Protein AF-A0A2S9GQK1-F1 (afdb_monomer_lite)

Sequence (71 aa):
SQVGATITHRVMAKLFEDRGVALDRTYQLNVGGNMDFLNMLERTRLESKKVSKTQAVTSNLSGSLAGKIED

Radius of gyration: 13.48 Å; chains: 1; bounding box: 33×22×36 Å

Foldseek 3Di:
DVDDQLVVLQVVLLVCVVVVHDDPDDDDDDDDDDPCCVVVVPPVVVLVVQQVSLCSRQCNDDDPSHPDRHD

Structure (mmCIF, N/CA/C/O backbone):
data_AF-A0A2S9GQK1-F1
#
_entry.id   AF-A0A2S9GQK1-F1
#
loop_
_atom_site.group_PDB
_atom_site.id
_atom_site.type_symbol
_atom_site.label_atom_id
_atom_site.label_alt_id
_atom_site.label_comp_id
_atom_site.label_asym_id
_atom_site.label_entity_id
_atom_site.label_seq_id
_atom_site.pdbx_PDB_ins_code
_atom_site.Cartn_x
_atom_site.Cartn_y
_atom_site.Cartn_z
_atom_site.occupancy
_atom_site.B_iso_or_equiv
_atom_site.auth_seq_id
_atom_site.auth_comp_id
_atom_site.auth_asym_id
_atom_site.auth_atom_id
_atom_site.pdbx_PDB_model_num
ATOM 1 N N . SER A 1 1 ? 2.621 11.952 -10.574 1.00 47.88 1 SER A N 1
ATOM 2 C CA . SER A 1 1 ? 1.213 11.765 -10.965 1.00 47.88 1 SER A CA 1
ATOM 3 C C . SER A 1 1 ? 0.337 12.283 -9.844 1.00 47.88 1 SER A C 1
ATOM 5 O O . SER A 1 1 ? 0.555 11.846 -8.722 1.00 47.88 1 SER A O 1
ATOM 7 N N . GLN A 1 2 ? -0.582 13.220 -10.095 1.00 56.25 2 GLN A N 1
ATOM 8 C CA . GLN A 1 2 ? -1.510 13.702 -9.054 1.00 56.25 2 GLN A CA 1
ATOM 9 C C . GLN A 1 2 ? -2.618 12.683 -8.730 1.00 56.25 2 GLN A C 1
ATOM 11 O O . GLN A 1 2 ? -3.185 12.715 -7.645 1.00 56.25 2 GLN A O 1
ATOM 16 N N . VAL A 1 3 ? -2.865 11.730 -9.635 1.00 70.94 3 VAL A N 1
ATOM 17 C CA . VAL A 1 3 ? -3.789 10.603 -9.452 1.00 70.94 3 VAL A CA 1
ATOM 18 C C . VAL A 1 3 ? -3.043 9.315 -9.794 1.00 70.94 3 VAL A C 1
ATOM 20 O O . VAL A 1 3 ? -2.336 9.252 -10.798 1.00 70.94 3 VAL A O 1
ATOM 23 N N . GLY A 1 4 ? -3.124 8.288 -8.954 1.00 84.88 4 GLY A N 1
ATOM 24 C CA . GLY A 1 4 ? -2.401 7.038 -9.179 1.00 84.88 4 GLY A CA 1
ATOM 25 C C . GLY A 1 4 ? -2.706 5.987 -8.122 1.00 84.88 4 GLY A C 1
ATOM 26 O O . GLY A 1 4 ? -3.258 6.306 -7.071 1.00 84.88 4 GLY A O 1
ATOM 27 N N . ALA A 1 5 ? -2.311 4.742 -8.392 1.00 89.31 5 ALA A N 1
ATOM 28 C CA . ALA A 1 5 ? -2.659 3.594 -7.556 1.00 89.31 5 ALA A CA 1
ATOM 29 C C . ALA A 1 5 ? -2.354 3.816 -6.062 1.00 89.31 5 ALA A C 1
ATOM 31 O O . ALA A 1 5 ? -3.201 3.517 -5.229 1.00 89.31 5 ALA A O 1
ATOM 32 N N . THR A 1 6 ? -1.216 4.438 -5.724 1.00 90.12 6 THR A N 1
ATOM 33 C CA . THR A 1 6 ? -0.807 4.654 -4.324 1.00 90.12 6 THR A CA 1
ATOM 34 C C . THR A 1 6 ? -1.738 5.589 -3.555 1.00 90.12 6 THR A C 1
ATOM 36 O O . THR A 1 6 ? -2.112 5.274 -2.428 1.00 90.12 6 THR A O 1
ATOM 39 N N . ILE A 1 7 ? -2.131 6.733 -4.130 1.00 90.44 7 ILE A N 1
ATOM 40 C CA . ILE A 1 7 ? -3.014 7.671 -3.419 1.00 90.44 7 ILE A CA 1
ATOM 41 C C . ILE A 1 7 ? -4.421 7.086 -3.277 1.00 90.44 7 ILE A C 1
ATOM 43 O O . ILE A 1 7 ? -5.012 7.175 -2.204 1.00 90.44 7 ILE A O 1
ATOM 47 N N . THR A 1 8 ? -4.917 6.411 -4.317 1.00 92.75 8 THR A N 1
ATOM 48 C CA . THR A 1 8 ? -6.212 5.723 -4.281 1.00 92.75 8 THR A CA 1
ATOM 49 C C . THR A 1 8 ? -6.217 4.626 -3.223 1.00 92.75 8 THR A C 1
ATOM 51 O O . THR A 1 8 ? -7.121 4.578 -2.396 1.00 92.75 8 THR A O 1
ATOM 54 N N . HIS A 1 9 ? -5.183 3.788 -3.195 1.00 93.44 9 HIS A N 1
ATOM 55 C CA . HIS A 1 9 ? -5.048 2.719 -2.215 1.00 93.44 9 HIS A CA 1
ATOM 56 C C . HIS A 1 9 ? -5.034 3.281 -0.789 1.00 93.44 9 HIS A C 1
ATOM 58 O O . HIS A 1 9 ? -5.818 2.850 0.049 1.00 93.44 9 HIS A O 1
ATOM 64 N N . ARG A 1 10 ? -4.221 4.307 -0.528 1.00 93.69 10 ARG A N 1
ATOM 65 C CA . ARG A 1 10 ? -4.111 4.934 0.793 1.00 93.69 10 ARG A CA 1
ATOM 66 C C . ARG A 1 10 ? -5.449 5.480 1.310 1.00 93.69 10 ARG A C 1
ATOM 68 O O . ARG A 1 10 ? -5.770 5.301 2.484 1.00 93.69 10 ARG A O 1
ATOM 75 N N . VAL A 1 11 ? -6.224 6.136 0.443 1.00 94.62 11 VAL A N 1
ATOM 76 C CA . VAL A 1 11 ? -7.552 6.672 0.789 1.00 94.62 11 VAL A CA 1
ATOM 77 C C . VAL A 1 11 ? -8.546 5.541 1.061 1.00 94.62 11 VAL A C 1
ATOM 79 O O . VAL A 1 11 ? -9.257 5.589 2.060 1.00 94.62 11 VAL A O 1
ATOM 82 N N . MET A 1 12 ? -8.565 4.503 0.221 1.00 95.12 12 MET A N 1
ATOM 83 C CA . MET A 1 12 ? -9.464 3.357 0.392 1.00 95.12 12 MET A CA 1
ATOM 84 C C . MET A 1 12 ? -9.146 2.551 1.656 1.00 95.12 12 MET A C 1
ATOM 86 O O . MET A 1 12 ? -10.059 2.196 2.396 1.00 95.12 12 MET A O 1
ATOM 90 N N . ALA A 1 13 ? -7.863 2.301 1.934 1.00 94.19 13 ALA A N 1
ATOM 91 C CA . ALA A 1 13 ? -7.435 1.549 3.109 1.00 94.19 13 ALA A CA 1
ATOM 92 C C . ALA A 1 13 ? -7.851 2.252 4.407 1.00 94.19 13 ALA A C 1
ATOM 94 O O . ALA A 1 13 ? -8.418 1.627 5.303 1.00 94.19 13 ALA A O 1
ATOM 95 N N . LYS A 1 14 ? -7.655 3.575 4.466 1.00 94.50 14 LYS A N 1
ATOM 96 C CA . LYS A 1 14 ? -8.072 4.370 5.621 1.00 94.50 14 LYS A CA 1
ATOM 97 C C . LYS A 1 14 ? -9.590 4.416 5.779 1.00 94.50 14 LYS A C 1
ATOM 99 O O . LYS A 1 14 ? -10.094 4.238 6.879 1.00 94.50 14 LYS A O 1
ATOM 104 N N . LEU A 1 15 ? -10.323 4.583 4.677 1.00 96.19 15 LEU A N 1
ATOM 105 C CA . LEU A 1 15 ? -11.785 4.567 4.697 1.00 96.19 15 LEU A CA 1
ATOM 106 C C . LEU A 1 15 ? -12.341 3.250 5.257 1.00 96.19 15 LEU A C 1
ATOM 108 O O . LEU A 1 15 ? -13.306 3.276 6.013 1.00 96.19 15 LEU A O 1
ATOM 112 N N . PHE A 1 16 ? -11.758 2.107 4.891 1.00 95.44 16 PHE A N 1
ATOM 113 C CA . PHE A 1 16 ? -12.179 0.813 5.427 1.00 95.44 16 PHE A CA 1
ATOM 114 C C . PHE A 1 16 ? -11.939 0.713 6.936 1.00 95.44 16 PHE A C 1
ATOM 116 O O . PHE A 1 16 ? -12.866 0.359 7.666 1.00 95.44 16 PHE A O 1
ATOM 123 N N . GLU A 1 17 ? -10.759 1.110 7.410 1.00 93.19 17 GLU A N 1
ATOM 124 C CA . GLU A 1 17 ? -10.449 1.145 8.844 1.00 93.19 17 GLU A CA 1
ATOM 125 C C . GLU A 1 17 ? -11.411 2.063 9.618 1.00 93.19 17 GLU A C 1
ATOM 127 O O . GLU A 1 17 ? -11.988 1.650 10.622 1.00 93.19 17 GLU A O 1
ATOM 132 N N . ASP A 1 18 ? -11.672 3.270 9.107 1.00 95.00 18 ASP A N 1
ATOM 133 C CA . ASP A 1 18 ? -12.587 4.240 9.727 1.00 95.00 18 ASP A CA 1
ATOM 134 C C . ASP A 1 18 ? -14.046 3.743 9.763 1.00 95.00 18 ASP A C 1
ATOM 136 O O . ASP A 1 18 ? -14.860 4.225 10.550 1.00 95.00 18 ASP A O 1
ATOM 140 N N . ARG A 1 19 ? -14.395 2.760 8.923 1.00 96.75 19 ARG A N 1
ATOM 141 C CA . ARG A 1 19 ? -15.699 2.078 8.916 1.00 96.75 19 ARG A CA 1
ATOM 142 C C . ARG A 1 19 ? -15.717 0.790 9.745 1.00 96.75 19 ARG A C 1
ATOM 144 O O . ARG A 1 19 ? -16.717 0.077 9.708 1.00 96.75 19 ARG A O 1
ATOM 151 N N . GLY A 1 20 ? -14.650 0.499 10.490 1.00 93.38 20 GLY A N 1
ATOM 152 C CA . GLY A 1 20 ? -14.529 -0.693 11.332 1.00 93.38 20 GLY A CA 1
ATOM 153 C C . GLY A 1 20 ? -14.219 -1.977 10.559 1.00 93.38 20 GLY A C 1
ATOM 154 O O . GLY A 1 20 ? -14.381 -3.067 11.103 1.00 93.38 20 GLY A O 1
ATOM 155 N N . VAL A 1 21 ? -13.792 -1.876 9.296 1.00 95.69 21 VAL A N 1
ATOM 156 C CA . VAL A 1 21 ? -13.391 -3.033 8.487 1.00 95.69 21 VAL A CA 1
ATOM 157 C C . VAL A 1 21 ? -11.924 -3.352 8.761 1.00 95.69 21 VAL A C 1
ATOM 159 O O . VAL A 1 21 ? -11.047 -2.509 8.569 1.00 95.69 21 VAL A O 1
ATOM 162 N N . ALA A 1 22 ? -11.652 -4.590 9.174 1.00 92.19 22 ALA A N 1
ATOM 163 C CA . ALA A 1 22 ? -10.293 -5.096 9.318 1.00 92.19 22 ALA A CA 1
ATOM 164 C C . ALA A 1 22 ? -9.692 -5.424 7.941 1.00 92.19 22 ALA A C 1
ATOM 166 O O . ALA A 1 22 ? -10.277 -6.163 7.150 1.00 92.19 22 ALA A O 1
ATOM 167 N N . LEU A 1 23 ? -8.515 -4.867 7.658 1.00 91.12 23 LEU A N 1
ATOM 168 C CA . LEU A 1 23 ? -7.735 -5.156 6.457 1.00 91.12 23 LEU A CA 1
ATOM 169 C C . LEU A 1 23 ? -6.650 -6.181 6.782 1.00 91.12 23 LEU A C 1
ATOM 171 O O . LEU A 1 23 ? -5.635 -5.840 7.381 1.00 91.12 23 LEU A O 1
ATOM 175 N N . ASP A 1 24 ? -6.841 -7.425 6.349 1.00 91.00 24 ASP A N 1
ATOM 176 C CA . ASP A 1 24 ? -5.855 -8.489 6.582 1.00 91.00 24 ASP A CA 1
ATOM 177 C C . ASP A 1 24 ? -4.716 -8.470 5.560 1.00 91.00 24 ASP A C 1
ATOM 179 O O . ASP A 1 24 ? -3.560 -8.757 5.878 1.00 91.00 24 ASP A O 1
ATOM 183 N N . ARG A 1 25 ? -5.043 -8.160 4.301 1.00 90.50 25 ARG A N 1
ATOM 184 C CA . ARG A 1 25 ? -4.106 -8.130 3.175 1.00 90.50 25 ARG A CA 1
ATOM 185 C C . ARG A 1 25 ? -4.548 -7.097 2.157 1.00 90.50 25 ARG A C 1
ATOM 187 O O . ARG A 1 25 ? -5.738 -6.908 1.923 1.00 90.50 25 ARG A O 1
ATOM 194 N N . THR A 1 26 ? -3.577 -6.477 1.505 1.00 91.44 26 THR A N 1
ATOM 195 C CA . THR A 1 26 ? -3.825 -5.575 0.387 1.00 91.44 26 THR A CA 1
ATOM 196 C C . THR A 1 26 ? -2.637 -5.583 -0.564 1.00 91.44 26 THR A C 1
ATOM 198 O O . THR A 1 26 ? -1.509 -5.815 -0.139 1.00 91.44 26 THR A O 1
ATOM 201 N N . TYR A 1 27 ? -2.874 -5.350 -1.852 1.00 90.75 27 TYR A N 1
ATOM 202 C CA . TYR A 1 27 ? -1.831 -5.393 -2.873 1.00 90.75 27 TYR A CA 1
ATOM 203 C C . TYR A 1 27 ? -1.978 -4.236 -3.857 1.00 90.75 27 TYR A C 1
ATOM 205 O O . TYR A 1 27 ? -3.075 -3.761 -4.145 1.00 90.75 27 TYR A O 1
ATOM 213 N N . GLN A 1 28 ? -0.849 -3.788 -4.404 1.00 89.12 28 GLN A N 1
ATOM 214 C CA . GLN A 1 28 ? -0.821 -2.802 -5.477 1.00 89.12 28 GLN A CA 1
ATOM 215 C C . GLN A 1 28 ? -0.027 -3.337 -6.664 1.00 89.12 28 GLN A C 1
ATOM 217 O O . GLN A 1 28 ? 1.204 -3.287 -6.677 1.00 89.12 28 GLN A O 1
ATOM 222 N N . LEU A 1 29 ? -0.739 -3.780 -7.697 1.00 86.69 29 LEU A N 1
ATOM 223 C CA . LEU A 1 29 ? -0.130 -4.221 -8.945 1.00 86.69 29 LEU A CA 1
ATOM 224 C C . LEU A 1 29 ? -0.029 -3.041 -9.919 1.00 86.69 29 LEU A C 1
ATOM 226 O O . LEU A 1 29 ? -1.040 -2.489 -10.341 1.00 86.69 29 LEU A O 1
ATOM 230 N N . ASN A 1 30 ? 1.196 -2.644 -10.267 1.00 78.50 30 ASN A N 1
ATOM 231 C CA . ASN A 1 30 ? 1.439 -1.639 -11.302 1.00 78.50 30 ASN A CA 1
ATOM 232 C C . ASN A 1 30 ? 1.997 -2.336 -12.543 1.00 78.50 30 ASN A C 1
ATOM 234 O O . ASN A 1 30 ? 3.068 -2.933 -12.471 1.00 78.50 30 ASN A O 1
ATOM 238 N N . VAL A 1 31 ? 1.286 -2.229 -13.664 1.00 73.69 31 VAL A N 1
ATOM 239 C CA . VAL A 1 31 ? 1.700 -2.741 -14.978 1.00 73.69 31 VAL A CA 1
ATOM 240 C C . VAL A 1 31 ? 1.903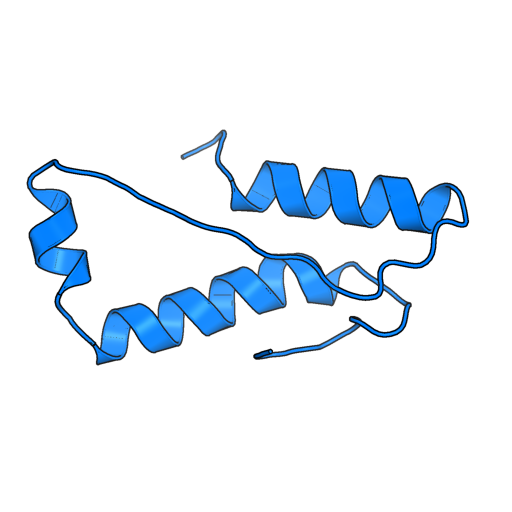 -1.576 -15.943 1.00 73.69 31 VAL A C 1
ATOM 242 O O . VAL A 1 31 ? 1.366 -0.489 -15.734 1.00 73.69 31 VAL A O 1
ATOM 245 N N . GLY A 1 32 ? 2.653 -1.785 -17.016 1.00 71.19 32 GLY A N 1
ATOM 246 C CA . GLY A 1 32 ? 2.797 -0.795 -18.077 1.00 71.19 32 GLY A CA 1
ATOM 247 C C . GLY A 1 32 ? 3.694 -1.284 -19.210 1.00 71.19 32 GLY A C 1
ATOM 248 O O . GLY A 1 32 ? 4.174 -2.414 -19.188 1.00 71.19 32 GLY A O 1
ATOM 249 N N . GLY A 1 33 ? 3.850 -0.439 -20.229 1.00 63.94 33 GLY A N 1
ATOM 250 C CA . GLY A 1 33 ? 4.430 -0.842 -21.514 1.00 63.94 33 GLY A CA 1
ATOM 251 C C . GLY A 1 33 ? 4.986 0.309 -22.354 1.00 63.94 33 GLY A C 1
ATOM 252 O O . GLY A 1 33 ? 4.967 0.230 -23.575 1.00 63.94 33 GLY A O 1
ATOM 253 N N . ASN A 1 34 ? 5.449 1.394 -21.728 1.00 67.75 34 ASN A N 1
ATOM 254 C CA . ASN A 1 34 ? 6.134 2.499 -22.413 1.00 67.75 34 ASN A CA 1
ATOM 255 C C . ASN A 1 34 ? 7.620 2.567 -22.008 1.00 67.75 34 ASN A C 1
ATOM 257 O O . ASN A 1 34 ? 8.059 1.823 -21.144 1.00 67.75 34 ASN A O 1
ATOM 261 N N . MET A 1 35 ? 8.412 3.455 -22.615 1.00 64.31 35 MET A N 1
ATOM 262 C CA . MET A 1 35 ? 9.877 3.509 -22.436 1.00 64.31 35 MET A CA 1
ATOM 263 C C . MET A 1 35 ? 10.348 3.694 -20.972 1.00 64.31 35 MET A C 1
ATOM 265 O O . MET A 1 35 ? 11.459 3.287 -20.640 1.00 64.31 35 MET A O 1
ATOM 269 N N . ASP A 1 36 ? 9.501 4.207 -20.065 1.00 64.50 36 ASP A N 1
ATOM 270 C CA . ASP A 1 36 ? 9.789 4.272 -18.617 1.00 64.50 36 ASP A CA 1
ATOM 271 C C . ASP A 1 36 ? 9.857 2.875 -17.950 1.00 64.50 36 ASP A C 1
ATOM 273 O O . ASP A 1 36 ? 10.429 2.724 -16.867 1.00 64.50 36 ASP A O 1
ATOM 277 N N . PHE A 1 37 ? 9.371 1.818 -18.620 1.00 61.03 37 PHE A N 1
ATOM 278 C CA . PHE A 1 37 ? 9.570 0.424 -18.199 1.00 61.03 37 PHE A CA 1
ATOM 279 C C . PHE A 1 37 ? 11.027 -0.020 -18.235 1.00 61.03 37 PHE A C 1
ATOM 281 O O . PHE A 1 37 ? 11.401 -0.885 -17.446 1.00 61.03 37 PHE A O 1
ATOM 288 N N . LEU A 1 38 ? 11.870 0.590 -19.074 1.00 63.41 38 LEU A N 1
ATOM 289 C CA . LEU A 1 38 ? 13.305 0.296 -19.067 1.00 63.41 38 LEU A CA 1
ATOM 290 C C . LEU A 1 38 ? 13.914 0.632 -17.701 1.00 63.41 38 LEU A C 1
ATOM 292 O O . LEU A 1 38 ? 14.688 -0.144 -17.150 1.00 63.41 38 LEU A O 1
ATOM 296 N N . ASN A 1 39 ? 13.445 1.714 -17.079 1.00 61.84 39 ASN A N 1
ATOM 297 C CA . ASN A 1 39 ? 13.837 2.078 -15.722 1.00 61.84 39 ASN A CA 1
ATOM 298 C C . ASN A 1 39 ? 13.203 1.153 -14.659 1.00 61.84 39 ASN A C 1
ATOM 300 O O . ASN A 1 39 ? 13.550 1.220 -13.479 1.00 61.84 39 ASN A O 1
ATOM 304 N N . MET A 1 40 ? 12.194 0.351 -15.007 1.00 62.44 40 MET A N 1
ATOM 305 C CA . MET A 1 40 ? 11.582 -0.650 -14.124 1.00 62.44 40 MET A CA 1
ATOM 306 C C . MET A 1 40 ? 12.254 -2.026 -14.231 1.00 62.44 40 MET A C 1
ATOM 308 O O . MET A 1 40 ? 11.838 -2.932 -13.528 1.00 62.44 40 MET A O 1
ATOM 312 N N . LEU A 1 41 ? 13.306 -2.190 -15.041 1.00 68.81 41 LEU A N 1
ATOM 313 C CA . LEU A 1 41 ? 14.162 -3.389 -15.037 1.00 68.81 41 LEU A CA 1
ATOM 314 C C . LEU A 1 41 ? 15.299 -3.300 -14.005 1.00 68.81 41 LEU A C 1
ATOM 316 O O . LEU A 1 41 ? 15.950 -4.296 -13.689 1.00 68.81 41 LEU A O 1
ATOM 320 N N . GLU A 1 42 ? 15.532 -2.108 -13.456 1.00 76.44 42 GLU A N 1
ATOM 321 C CA . GLU A 1 42 ? 16.534 -1.873 -12.425 1.00 76.44 42 GLU A CA 1
ATOM 322 C C . GLU A 1 42 ? 16.061 -2.436 -11.074 1.00 76.44 42 GLU A C 1
ATOM 324 O O . GLU A 1 42 ? 15.257 -1.821 -10.367 1.00 76.44 42 GLU A O 1
ATOM 329 N N . ARG A 1 43 ? 16.571 -3.621 -10.711 1.00 75.88 43 ARG A N 1
ATOM 330 C CA . ARG A 1 43 ? 16.156 -4.368 -9.509 1.00 75.88 43 ARG A CA 1
ATOM 331 C C . ARG A 1 43 ? 16.265 -3.553 -8.220 1.00 75.88 43 ARG A C 1
ATOM 333 O O . ARG A 1 43 ? 15.307 -3.507 -7.459 1.00 75.88 43 ARG A O 1
ATOM 340 N N . THR A 1 44 ? 17.373 -2.849 -8.003 1.00 75.50 44 THR A N 1
ATOM 341 C CA . THR A 1 44 ? 17.575 -2.031 -6.794 1.00 75.50 44 THR A CA 1
ATOM 342 C C . THR A 1 44 ? 16.508 -0.942 -6.664 1.00 75.50 44 THR A C 1
ATOM 344 O O . THR A 1 44 ? 15.955 -0.719 -5.588 1.00 75.50 44 THR A O 1
ATOM 347 N N . ARG A 1 45 ? 16.146 -0.303 -7.783 1.00 77.88 45 ARG A N 1
ATOM 348 C CA . ARG A 1 45 ? 15.113 0.737 -7.818 1.00 77.88 45 ARG A CA 1
ATOM 349 C C . ARG A 1 45 ? 13.714 0.167 -7.594 1.00 77.88 45 ARG A C 1
ATOM 351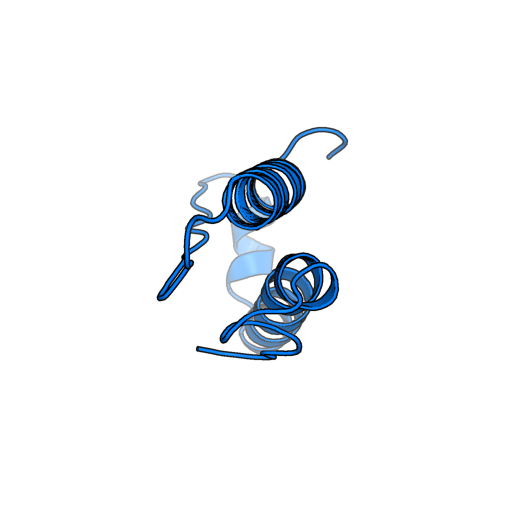 O O . ARG A 1 45 ? 12.864 0.852 -7.021 1.00 77.88 45 ARG A O 1
ATOM 358 N N . LEU A 1 46 ? 13.459 -1.058 -8.055 1.00 80.88 46 LEU A N 1
ATOM 359 C CA . LEU A 1 46 ? 12.201 -1.758 -7.801 1.00 80.88 46 LEU A CA 1
ATOM 360 C C . LEU A 1 46 ? 12.008 -2.046 -6.313 1.00 80.88 46 LEU A C 1
ATOM 362 O O . LEU A 1 46 ? 10.928 -1.748 -5.804 1.00 80.88 46 LEU A O 1
ATOM 366 N N . GLU A 1 47 ? 13.039 -2.533 -5.619 1.00 82.56 47 GLU A N 1
ATOM 367 C CA . GLU A 1 47 ? 12.964 -2.811 -4.178 1.00 82.56 47 GLU A CA 1
ATOM 368 C C . GLU A 1 47 ? 12.683 -1.537 -3.378 1.00 82.56 47 GLU A C 1
ATOM 370 O O . GLU A 1 47 ? 11.709 -1.467 -2.628 1.00 82.56 47 GLU A O 1
ATOM 375 N N . SER A 1 48 ? 13.439 -0.459 -3.623 1.00 85.31 48 SER A N 1
ATOM 376 C CA . SER A 1 48 ? 13.189 0.818 -2.942 1.00 85.31 48 SER A CA 1
ATOM 377 C C . SER A 1 48 ? 11.784 1.357 -3.226 1.00 85.31 48 SER A C 1
ATOM 379 O O . SER A 1 48 ? 11.096 1.824 -2.319 1.00 85.31 48 SER A O 1
ATOM 381 N N . LYS A 1 49 ? 11.307 1.255 -4.476 1.00 84.69 49 LYS A N 1
ATOM 382 C CA . LYS A 1 49 ? 9.942 1.671 -4.833 1.00 84.69 49 LYS A CA 1
ATOM 383 C C . LYS A 1 49 ? 8.873 0.798 -4.184 1.00 84.69 49 LYS A C 1
ATOM 385 O O . LYS A 1 49 ? 7.804 1.332 -3.886 1.00 84.69 49 LYS A O 1
ATOM 390 N N . LYS A 1 50 ? 9.111 -0.505 -4.006 1.00 86.56 50 LYS A N 1
ATOM 391 C CA . LYS A 1 50 ? 8.197 -1.410 -3.299 1.00 86.56 50 LYS A CA 1
ATOM 392 C C . LYS A 1 50 ? 8.045 -0.937 -1.857 1.00 86.56 50 LYS A C 1
ATOM 394 O O . LYS A 1 50 ? 6.932 -0.598 -1.468 1.00 86.56 50 LYS A O 1
ATOM 399 N N . VAL A 1 51 ? 9.159 -0.769 -1.145 1.00 88.69 51 VAL A N 1
ATOM 400 C CA . VAL A 1 51 ? 9.183 -0.282 0.242 1.00 88.69 51 VAL A CA 1
ATOM 401 C C . VAL A 1 51 ? 8.468 1.062 0.380 1.00 88.69 51 VAL A C 1
ATOM 403 O O . VAL A 1 51 ? 7.545 1.194 1.184 1.00 88.69 51 VAL A O 1
ATOM 406 N N . SER A 1 52 ? 8.813 2.051 -0.453 1.00 88.19 52 SER A N 1
ATOM 407 C CA . SER A 1 52 ? 8.173 3.372 -0.388 1.00 88.19 52 SER A CA 1
ATOM 408 C C . SER A 1 52 ? 6.665 3.320 -0.657 1.00 88.19 52 SER A C 1
ATOM 410 O O . SER A 1 52 ? 5.912 4.100 -0.079 1.00 88.19 52 SER A O 1
ATOM 412 N N . LYS A 1 53 ? 6.195 2.418 -1.531 1.00 89.88 53 LYS A N 1
ATOM 413 C CA . LYS A 1 53 ? 4.762 2.259 -1.828 1.00 89.88 53 LYS A CA 1
ATOM 414 C C . LYS A 1 53 ? 4.016 1.556 -0.700 1.00 89.88 53 LYS A C 1
ATOM 416 O O . LYS A 1 53 ? 2.908 1.983 -0.389 1.00 89.88 53 LYS A O 1
ATOM 421 N N . THR A 1 54 ? 4.613 0.532 -0.095 1.00 89.38 54 THR A N 1
ATOM 422 C CA . THR A 1 54 ? 4.043 -0.153 1.070 1.00 89.38 54 THR A CA 1
ATOM 423 C C . THR A 1 54 ? 3.910 0.827 2.228 1.00 89.38 54 THR A C 1
ATOM 425 O O . THR A 1 54 ? 2.805 1.039 2.719 1.00 89.38 54 THR A O 1
ATOM 428 N N . GLN A 1 55 ? 4.992 1.529 2.574 1.00 90.94 55 GLN A N 1
ATOM 429 C CA . GLN A 1 55 ? 4.997 2.504 3.666 1.00 90.94 55 GLN A CA 1
ATOM 430 C C . GLN A 1 55 ? 4.047 3.680 3.435 1.00 90.94 55 GLN A C 1
ATOM 432 O O . GLN A 1 55 ? 3.422 4.164 4.378 1.00 90.94 55 GLN A O 1
ATOM 437 N N . ALA A 1 56 ? 3.883 4.132 2.189 1.00 89.31 56 ALA A N 1
ATOM 438 C CA . ALA A 1 56 ? 2.925 5.187 1.872 1.00 89.31 56 ALA A CA 1
ATOM 439 C C . ALA A 1 56 ? 1.479 4.807 2.237 1.00 89.31 56 ALA A C 1
ATOM 441 O O . ALA A 1 56 ? 0.683 5.697 2.524 1.00 89.31 56 ALA A O 1
ATOM 442 N N . VAL A 1 57 ? 1.141 3.515 2.236 1.00 87.31 57 VAL A N 1
ATOM 443 C CA . VAL A 1 57 ? -0.162 3.017 2.690 1.00 87.31 57 VAL A CA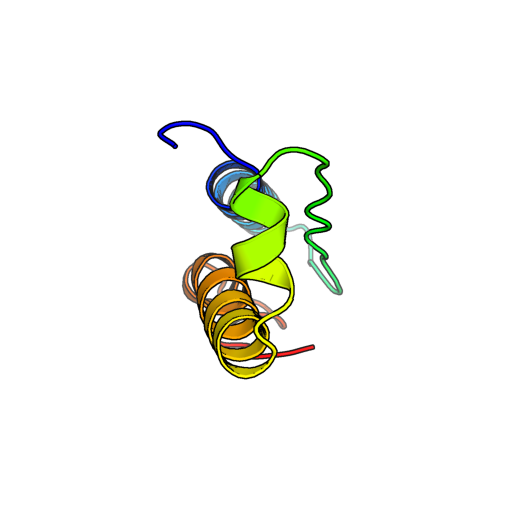 1
ATOM 444 C C . VAL A 1 57 ? -0.107 2.700 4.183 1.00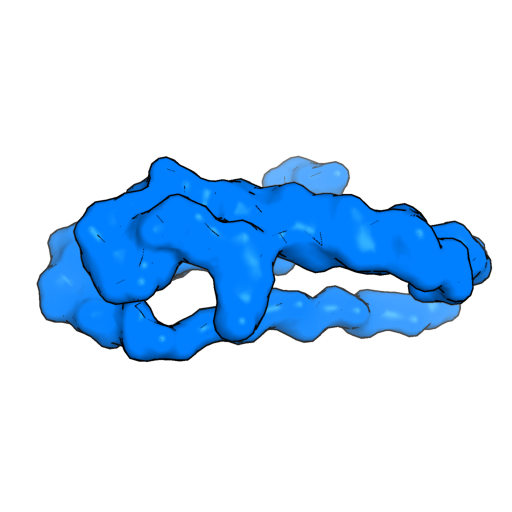 87.31 57 VAL A C 1
ATOM 446 O O . VAL A 1 57 ? -0.851 3.275 4.953 1.00 87.31 57 VAL A O 1
ATOM 449 N N . THR A 1 58 ? 0.810 1.854 4.636 1.00 90.62 58 THR A N 1
ATOM 450 C CA . THR A 1 58 ? 0.807 1.316 6.009 1.00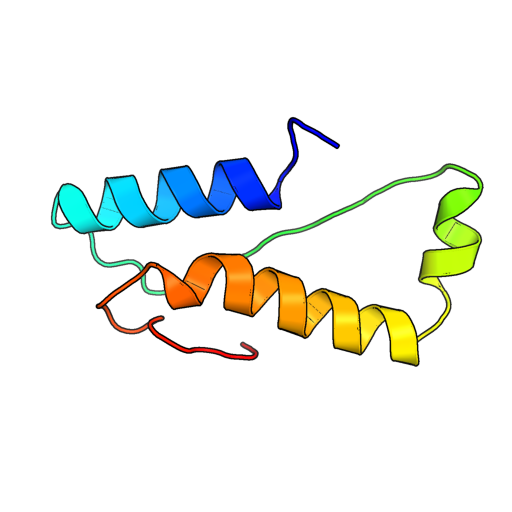 90.62 58 THR A CA 1
ATOM 451 C C . THR A 1 58 ? 1.078 2.352 7.098 1.00 90.62 58 THR A C 1
ATOM 453 O O . THR A 1 58 ? 0.682 2.149 8.242 1.00 90.62 58 THR A O 1
ATOM 456 N N . SER A 1 59 ? 1.712 3.480 6.765 1.00 90.94 59 SER A N 1
ATOM 457 C CA . SER A 1 59 ? 1.947 4.584 7.709 1.00 90.94 59 SER A CA 1
ATOM 458 C C . SER A 1 59 ? 0.680 5.326 8.136 1.00 90.94 59 SER A C 1
ATOM 460 O O . SER A 1 59 ? 0.736 6.103 9.086 1.00 90.94 59 SER A O 1
ATOM 462 N N . ASN A 1 60 ? -0.450 5.131 7.446 1.00 88.44 60 ASN A N 1
ATOM 463 C CA . ASN A 1 60 ? -1.709 5.803 7.777 1.00 88.44 60 ASN A CA 1
ATOM 464 C C . ASN A 1 60 ? -2.752 4.902 8.450 1.00 88.44 60 ASN A C 1
ATOM 466 O O . ASN A 1 60 ? -3.857 5.378 8.711 1.00 88.44 60 ASN A O 1
ATOM 470 N N . LEU A 1 61 ? -2.398 3.641 8.698 1.00 91.12 61 LEU A N 1
ATOM 471 C CA . LEU A 1 61 ? -3.240 2.638 9.341 1.00 91.12 61 LEU A CA 1
ATOM 472 C C . LEU A 1 61 ? -2.809 2.457 10.799 1.00 91.12 61 LEU A C 1
ATOM 474 O O . LEU A 1 61 ? -1.644 2.666 11.139 1.00 91.12 61 LEU A O 1
ATOM 478 N N . SER A 1 62 ? -3.738 2.033 11.648 1.00 90.69 62 SER A N 1
ATOM 479 C CA . SER A 1 62 ? -3.503 1.649 13.045 1.00 90.69 62 SER A CA 1
ATOM 480 C C . SER A 1 62 ? -3.709 0.150 13.308 1.00 90.69 62 SER A C 1
ATOM 482 O O . SER A 1 62 ? -3.326 -0.332 14.373 1.00 90.69 62 SER A O 1
ATOM 484 N N . GLY A 1 63 ? -4.285 -0.594 12.355 1.00 87.50 63 GLY A N 1
ATOM 485 C CA . GLY A 1 63 ? -4.514 -2.042 12.447 1.00 87.50 63 GLY A CA 1
ATOM 486 C C . GLY A 1 63 ? -3.290 -2.940 12.191 1.00 87.50 63 GLY A C 1
ATOM 487 O O . GLY A 1 63 ? -2.140 -2.515 12.242 1.00 87.50 63 GLY A O 1
ATOM 488 N N . SER A 1 64 ? -3.543 -4.211 11.863 1.00 88.31 64 SER A N 1
ATOM 489 C CA . SER A 1 64 ? -2.531 -5.269 11.635 1.00 88.31 64 SER A CA 1
ATOM 490 C C . SER A 1 64 ? -1.483 -4.948 10.559 1.00 88.31 64 SER A C 1
ATOM 492 O O . SER A 1 64 ? -0.411 -5.552 10.527 1.00 88.31 64 SER A O 1
ATOM 494 N N . LEU A 1 65 ? -1.788 -4.004 9.671 1.00 89.94 65 LEU A N 1
ATOM 495 C CA . LEU A 1 65 ? -0.902 -3.553 8.603 1.00 89.94 65 LEU A CA 1
ATOM 496 C C . LEU A 1 65 ? -0.083 -2.311 8.980 1.00 89.94 65 LEU A C 1
ATOM 498 O O . LEU A 1 65 ? 0.758 -1.900 8.184 1.00 89.94 65 LEU A O 1
ATOM 502 N N . ALA A 1 66 ? -0.301 -1.706 10.151 1.00 91.56 66 ALA A N 1
ATOM 503 C CA . ALA A 1 66 ? 0.383 -0.487 10.571 1.00 91.56 66 ALA A CA 1
ATOM 504 C C . ALA A 1 66 ? 1.909 -0.668 10.573 1.00 91.56 66 ALA A C 1
ATOM 506 O O . ALA A 1 66 ? 2.447 -1.608 11.158 1.00 91.56 66 ALA A O 1
ATOM 507 N N . GLY A 1 67 ? 2.619 0.234 9.892 1.00 88.75 67 GLY A N 1
ATOM 508 C CA . GLY A 1 67 ? 4.086 0.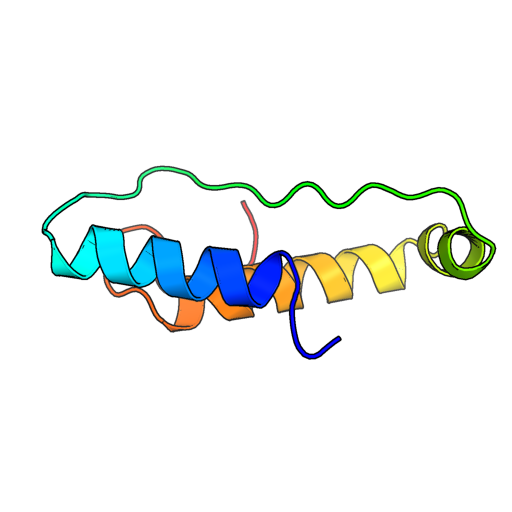234 9.853 1.00 88.75 67 GLY A CA 1
ATOM 509 C C . GLY A 1 67 ? 4.740 -0.910 9.064 1.00 88.75 67 GLY A C 1
ATOM 510 O O . GLY A 1 67 ? 5.969 -0.993 9.054 1.00 88.75 67 GLY A O 1
ATOM 511 N N . LYS A 1 68 ? 3.976 -1.766 8.366 1.00 90.62 68 LYS A N 1
ATOM 512 C CA . LYS A 1 68 ? 4.558 -2.792 7.487 1.00 90.62 68 LYS A CA 1
ATOM 513 C C . LYS A 1 68 ? 5.426 -2.161 6.395 1.00 90.62 68 LYS A C 1
ATOM 515 O O . LYS A 1 68 ? 5.029 -1.187 5.754 1.00 90.62 68 LYS A O 1
ATOM 520 N N . ILE A 1 69 ? 6.601 -2.745 6.180 1.00 84.25 69 ILE A N 1
ATOM 521 C CA . ILE A 1 69 ? 7.602 -2.282 5.205 1.00 84.25 69 ILE A CA 1
ATOM 522 C C . ILE A 1 69 ? 7.548 -3.147 3.940 1.00 84.25 69 ILE A C 1
ATOM 524 O O . ILE A 1 69 ? 7.663 -2.640 2.824 1.00 84.25 69 ILE A O 1
ATOM 528 N N . GLU A 1 70 ? 7.281 -4.438 4.114 1.00 79.94 70 GLU A N 1
ATOM 529 C CA . GLU A 1 70 ? 7.141 -5.443 3.063 1.00 79.94 70 GLU A CA 1
ATOM 530 C C . GLU A 1 70 ? 6.008 -6.419 3.436 1.00 79.94 70 GLU A C 1
ATOM 532 O O . GLU A 1 70 ? 5.436 -6.303 4.527 1.00 79.94 70 GLU A O 1
ATOM 537 N N . ASP A 1 71 ? 5.646 -7.316 2.512 1.00 66.62 71 ASP A N 1
ATOM 538 C CA . ASP A 1 71 ? 4.608 -8.339 2.729 1.00 66.62 71 ASP A CA 1
ATOM 539 C C . ASP A 1 71 ? 4.915 -9.247 3.928 1.00 66.62 71 ASP A C 1
ATOM 541 O O . ASP A 1 71 ? 6.063 -9.732 4.027 1.00 66.62 71 ASP A O 1
#

pLDDT: mean 83.76, std 11.45, range [47.88, 96.75]

Secondary structure (DSSP, 8-state):
--S-HHHHHHHHHHHHHHTT-------------SGGGGGGS-HHHHHHHHHHHHHHHHTT--STTTT----